Protein AF-A0A380EDI1-F1 (afdb_monomer_lite)

Sequence (93 aa):
MIDKEGNIASFTTSIGMIYGSGITIPGYGVLLNTTMVGFDVVDGGINEIAPYKRPLSNMAPTIVMYHGKPILTVGAPGAISIIASVAQTLINV

Structure (mmCIF, N/CA/C/O backbone):
data_AF-A0A380EDI1-F1
#
_entry.id   AF-A0A380EDI1-F1
#
loop_
_atom_site.group_PDB
_atom_site.id
_atom_site.type_symbol
_atom_site.label_atom_id
_atom_site.label_alt_id
_atom_site.label_comp_id
_atom_site.label_asym_id
_atom_site.label_entity_id
_atom_site.label_seq_id
_atom_site.pdbx_PDB_ins_code
_atom_site.Cartn_x
_atom_site.Cartn_y
_atom_site.Cartn_z
_atom_site.occupancy
_atom_site.B_iso_or_equiv
_atom_site.auth_seq_id
_atom_site.auth_comp_id
_atom_site.auth_asym_id
_atom_site.auth_atom_id
_atom_site.pdbx_PDB_model_num
ATOM 1 N N . MET A 1 1 ? -7.429 5.925 11.352 1.00 83.44 1 MET A N 1
ATOM 2 C CA . MET A 1 1 ? -7.618 7.250 11.990 1.00 83.44 1 MET A CA 1
ATOM 3 C C . MET A 1 1 ? -9.088 7.413 12.319 1.00 83.44 1 MET A C 1
ATOM 5 O O . MET A 1 1 ? -9.906 7.010 11.497 1.00 83.44 1 MET A O 1
ATOM 9 N N . ILE A 1 2 ? -9.405 7.958 13.492 1.00 88.94 2 ILE A N 1
ATOM 10 C CA . ILE A 1 2 ? -10.778 8.236 13.933 1.00 88.94 2 ILE A CA 1
ATOM 11 C C . ILE A 1 2 ? -10.780 9.642 14.536 1.00 88.94 2 ILE A C 1
ATOM 13 O O . ILE A 1 2 ? -9.859 9.969 15.289 1.00 88.94 2 ILE A O 1
ATOM 17 N N . ASP A 1 3 ? -11.754 10.474 14.178 1.00 91.25 3 ASP A N 1
ATOM 18 C CA . ASP A 1 3 ? -11.911 11.812 14.755 1.00 91.25 3 ASP A CA 1
ATOM 19 C C . ASP A 1 3 ? -12.927 11.845 15.912 1.00 91.25 3 ASP A C 1
ATOM 21 O O . ASP A 1 3 ? -13.474 10.824 16.327 1.00 91.25 3 ASP A O 1
ATOM 25 N N . LYS A 1 4 ? -13.160 13.038 16.472 1.00 92.19 4 L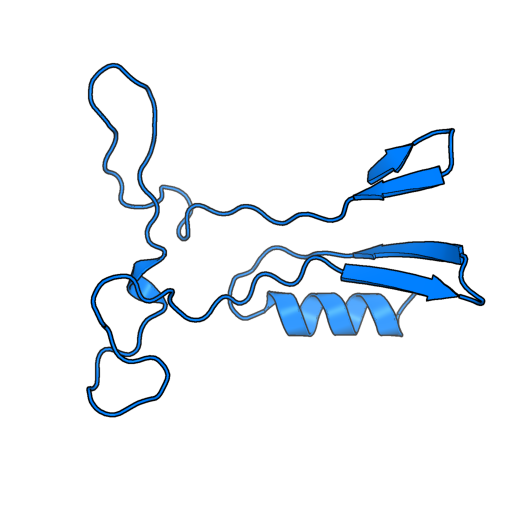YS A N 1
ATOM 26 C CA . LYS A 1 4 ? -14.075 13.232 17.609 1.00 92.19 4 LYS A CA 1
ATOM 27 C C . LYS A 1 4 ? -15.553 13.088 17.242 1.00 92.19 4 LYS A C 1
ATOM 29 O O . LYS A 1 4 ? -16.365 12.861 18.132 1.00 92.19 4 LYS A O 1
ATOM 34 N N . GLU A 1 5 ? -15.892 13.254 15.969 1.00 91.69 5 GLU A N 1
ATOM 35 C CA . GLU A 1 5 ? -17.261 13.149 15.457 1.00 91.69 5 GLU A CA 1
ATOM 36 C C . GLU A 1 5 ? -17.602 11.706 15.054 1.00 91.69 5 GLU A C 1
ATOM 38 O O . GLU A 1 5 ? -18.761 11.385 14.801 1.00 91.69 5 GLU A O 1
ATOM 43 N N . GLY A 1 6 ? -16.606 10.813 15.061 1.00 86.00 6 GLY A N 1
ATOM 44 C CA . GLY A 1 6 ? -16.755 9.400 14.731 1.00 86.00 6 GLY A CA 1
ATOM 45 C C . GLY A 1 6 ? -16.484 9.081 13.262 1.00 86.00 6 GLY A C 1
ATOM 46 O O . GLY A 1 6 ? -16.738 7.950 12.840 1.00 86.00 6 GLY A O 1
ATOM 47 N N . ASN A 1 7 ? -15.945 10.023 12.480 1.00 91.00 7 ASN A N 1
ATOM 48 C CA . ASN A 1 7 ? -15.508 9.738 11.119 1.00 91.00 7 ASN A CA 1
ATOM 49 C C . ASN A 1 7 ? -14.265 8.850 11.153 1.00 91.00 7 ASN A C 1
ATOM 51 O O . ASN A 1 7 ? -13.374 9.011 11.993 1.00 91.00 7 ASN A O 1
ATOM 55 N N . ILE A 1 8 ? -14.191 7.916 10.208 1.00 93.81 8 ILE A N 1
ATOM 56 C CA . ILE A 1 8 ? -13.148 6.896 10.166 1.00 93.81 8 ILE A CA 1
ATOM 57 C C . ILE A 1 8 ? -12.495 6.834 8.790 1.00 93.81 8 ILE A C 1
ATOM 59 O O . ILE A 1 8 ? -13.161 6.847 7.758 1.00 93.81 8 ILE A O 1
ATOM 63 N N . ALA A 1 9 ? -11.169 6.729 8.789 1.00 93.88 9 ALA A N 1
ATOM 64 C CA . ALA A 1 9 ? -10.379 6.511 7.586 1.00 93.88 9 ALA A CA 1
ATOM 65 C C . ALA A 1 9 ? -9.293 5.465 7.851 1.00 93.88 9 ALA A C 1
ATOM 67 O O . ALA A 1 9 ? -8.514 5.580 8.806 1.00 93.88 9 ALA A O 1
ATOM 68 N N . SER A 1 10 ? -9.224 4.463 6.977 1.00 96.12 10 SER A N 1
ATOM 69 C CA . SER A 1 10 ? -8.127 3.500 6.896 1.00 96.12 10 SER A CA 1
ATOM 70 C C . SER A 1 10 ? -7.525 3.607 5.503 1.00 96.12 10 SER A C 1
ATOM 72 O O . SER A 1 10 ? -8.245 3.553 4.509 1.00 96.12 10 SER A O 1
ATOM 74 N N . PHE A 1 11 ? -6.217 3.821 5.422 1.00 94.50 11 PHE A N 1
ATOM 75 C CA . PHE A 1 11 ? -5.520 3.958 4.152 1.00 94.50 11 PHE A CA 1
ATOM 76 C C . PHE A 1 11 ? -4.154 3.295 4.239 1.00 94.50 11 PHE A C 1
ATOM 78 O O . PHE A 1 11 ? -3.532 3.203 5.296 1.00 94.50 11 PHE A O 1
ATOM 85 N N . THR A 1 12 ? -3.689 2.819 3.096 1.00 92.75 12 THR A N 1
ATOM 86 C CA . THR A 1 12 ? -2.349 2.278 2.909 1.00 92.75 12 THR A CA 1
ATOM 87 C C . THR A 1 12 ? -1.792 2.945 1.667 1.00 92.75 12 THR A C 1
ATOM 89 O O . THR A 1 12 ? -2.465 3.000 0.642 1.00 92.75 12 THR A O 1
ATOM 92 N N . THR A 1 13 ? -0.584 3.484 1.774 1.00 92.69 13 THR A N 1
ATOM 93 C CA . THR A 1 13 ? 0.136 4.062 0.641 1.00 92.69 13 THR A CA 1
ATOM 94 C C . THR A 1 13 ? 1.501 3.407 0.534 1.00 92.69 13 THR A C 1
ATOM 96 O O . THR A 1 13 ? 2.105 3.034 1.541 1.00 92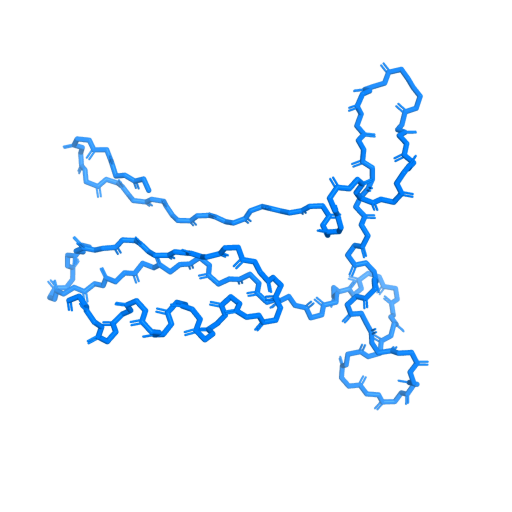.69 13 THR A O 1
ATOM 99 N N . SER A 1 14 ? 1.970 3.222 -0.692 1.00 92.44 14 SER A N 1
ATOM 100 C CA . SER A 1 14 ? 3.268 2.636 -0.980 1.00 92.44 14 SER A CA 1
ATOM 101 C C . SER A 1 14 ? 3.736 3.086 -2.356 1.00 92.44 14 SER A C 1
ATOM 103 O O . SER A 1 14 ? 2.936 3.263 -3.274 1.00 92.44 14 SER A O 1
ATOM 105 N N . ILE A 1 15 ? 5.050 3.217 -2.500 1.00 94.06 15 ILE A N 1
ATOM 106 C CA . ILE A 1 15 ? 5.723 3.376 -3.791 1.00 94.06 15 ILE A CA 1
ATOM 107 C C . ILE A 1 15 ? 6.313 2.045 -4.291 1.00 94.06 15 ILE A C 1
ATOM 109 O O . ILE A 1 15 ? 7.109 2.037 -5.226 1.00 94.06 15 ILE A O 1
ATOM 113 N N . GLY A 1 16 ? 5.919 0.918 -3.691 1.00 92.75 16 GLY A N 1
ATOM 114 C CA . GLY A 1 16 ? 6.496 -0.399 -3.943 1.00 92.75 16 GLY A CA 1
ATOM 115 C C . GLY A 1 16 ? 7.725 -0.625 -3.067 1.00 92.75 16 GLY A C 1
ATOM 116 O O . GLY A 1 16 ? 7.621 -0.680 -1.841 1.00 92.75 16 GLY A O 1
ATOM 117 N N . MET A 1 17 ? 8.890 -0.767 -3.695 1.00 89.94 17 MET A N 1
ATOM 118 C CA . MET A 1 17 ? 10.166 -0.889 -2.983 1.00 89.94 17 MET A CA 1
ATOM 119 C C . MET A 1 17 ? 10.510 0.388 -2.197 1.00 89.94 17 MET A C 1
ATOM 121 O O . MET A 1 17 ? 9.998 1.463 -2.497 1.00 89.94 17 MET A O 1
ATOM 125 N N . ILE A 1 18 ? 11.401 0.283 -1.203 1.00 88.75 18 ILE A N 1
ATOM 126 C CA . ILE A 1 18 ? 11.729 1.372 -0.253 1.00 88.75 18 ILE A CA 1
ATOM 127 C C . ILE A 1 18 ? 12.139 2.680 -0.957 1.00 88.75 18 ILE A C 1
ATOM 129 O O . ILE A 1 18 ? 11.787 3.757 -0.487 1.00 88.75 18 ILE A O 1
ATOM 133 N N . TYR A 1 19 ? 12.813 2.596 -2.107 1.00 91.94 19 TYR A N 1
ATOM 134 C CA . TYR A 1 19 ? 13.192 3.752 -2.931 1.00 91.94 19 TYR A CA 1
ATOM 135 C C . TYR A 1 19 ? 12.415 3.835 -4.252 1.00 91.94 19 TYR A C 1
ATOM 137 O O . TYR A 1 19 ? 12.885 4.428 -5.222 1.00 91.94 19 TYR A O 1
ATOM 145 N N . GLY A 1 20 ? 11.221 3.244 -4.308 1.00 93.44 20 GLY A N 1
ATOM 146 C CA . GLY A 1 20 ? 10.408 3.182 -5.516 1.00 93.44 20 GLY A CA 1
ATOM 147 C C . GLY A 1 20 ? 11.212 2.614 -6.679 1.00 93.44 20 GLY A C 1
ATOM 148 O O . GLY A 1 20 ? 11.824 1.555 -6.559 1.00 93.44 20 GLY A O 1
ATOM 149 N N . SER A 1 21 ? 11.213 3.335 -7.793 1.00 95.50 21 SER A N 1
ATOM 150 C CA . SER A 1 21 ? 12.000 3.023 -8.995 1.00 95.50 21 SER A CA 1
ATOM 151 C C . SER A 1 21 ? 13.421 3.592 -8.975 1.00 95.50 21 SER A C 1
ATOM 153 O O . SER A 1 21 ? 14.192 3.323 -9.890 1.00 95.50 21 SER A O 1
ATOM 1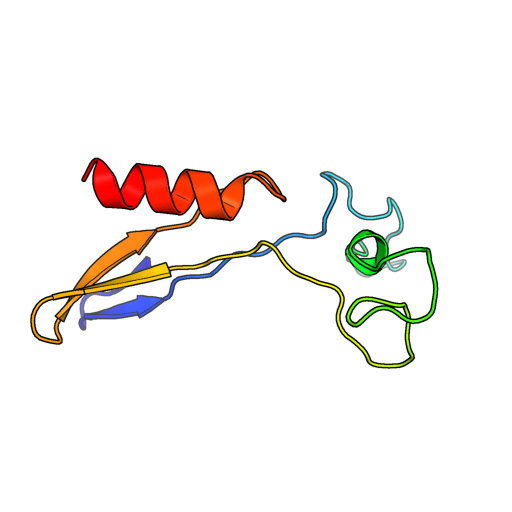55 N N . GLY A 1 22 ? 13.762 4.422 -7.984 1.00 95.75 22 GLY A N 1
ATOM 156 C CA . GLY A 1 22 ? 14.968 5.254 -7.998 1.00 95.75 22 GLY A CA 1
ATOM 157 C C . GLY A 1 22 ? 14.895 6.456 -8.951 1.00 95.75 22 GLY A C 1
ATOM 158 O O . GLY A 1 22 ? 15.841 7.236 -9.010 1.00 95.75 22 GLY A O 1
ATOM 159 N N . ILE A 1 23 ? 13.783 6.636 -9.675 1.00 96.62 23 ILE A N 1
ATOM 160 C CA . ILE A 1 23 ? 13.593 7.715 -10.652 1.00 96.62 23 ILE A CA 1
ATOM 161 C C . ILE A 1 23 ? 12.719 8.809 -10.043 1.00 96.62 23 ILE A C 1
ATOM 163 O O . ILE A 1 23 ? 11.584 8.555 -9.633 1.00 96.62 23 ILE A O 1
ATOM 167 N N . THR A 1 24 ? 13.222 10.041 -10.020 1.00 97.19 24 THR A N 1
ATOM 168 C CA . THR A 1 24 ? 12.467 11.219 -9.582 1.00 97.19 24 THR A CA 1
ATOM 169 C C . THR A 1 24 ? 12.085 12.109 -10.759 1.00 97.19 24 THR A C 1
ATOM 171 O O . THR A 1 24 ? 12.782 12.160 -11.771 1.00 97.19 24 THR A O 1
ATOM 174 N N . ILE A 1 25 ? 10.974 12.838 -10.631 1.00 96.94 25 ILE A N 1
ATOM 175 C CA . ILE A 1 25 ? 10.602 13.882 -11.590 1.00 96.94 25 ILE A CA 1
ATOM 176 C C . ILE A 1 25 ? 11.509 15.106 -11.345 1.00 96.94 25 ILE A C 1
ATOM 178 O O . ILE A 1 25 ? 11.456 15.678 -10.245 1.00 96.94 25 ILE A O 1
ATOM 182 N N . PRO A 1 26 ? 12.328 15.537 -12.328 1.00 96.50 26 PRO A N 1
ATOM 183 C CA . PRO A 1 26 ? 13.284 16.629 -12.141 1.00 96.50 26 PRO A CA 1
ATOM 184 C C . PRO A 1 26 ? 12.614 17.927 -11.680 1.00 96.50 26 PRO A C 1
ATOM 186 O O . PRO A 1 26 ? 11.699 18.418 -12.333 1.00 96.50 26 PRO A O 1
ATOM 189 N N . GLY A 1 27 ? 13.073 18.486 -10.558 1.00 96.62 27 GLY A N 1
ATOM 190 C CA . GLY A 1 27 ? 12.565 19.750 -10.009 1.00 96.62 27 GLY A CA 1
ATOM 191 C C . GLY A 1 27 ? 11.290 19.652 -9.160 1.00 96.62 27 GLY A C 1
ATOM 192 O O . GLY A 1 27 ? 10.918 20.648 -8.550 1.00 96.62 27 GLY A O 1
ATOM 193 N N . TYR A 1 28 ? 10.650 18.479 -9.060 1.00 96.44 28 TYR A N 1
ATOM 194 C CA . TYR A 1 28 ? 9.386 18.316 -8.317 1.00 96.44 28 TYR A CA 1
ATOM 195 C C . TYR A 1 28 ? 9.514 17.499 -7.027 1.00 96.44 28 TYR A C 1
ATOM 197 O O . TYR A 1 28 ? 8.587 17.477 -6.224 1.00 96.44 28 TYR A O 1
ATOM 205 N N . GLY A 1 29 ? 10.631 16.791 -6.826 1.00 94.00 29 GLY A N 1
ATOM 206 C CA . GLY A 1 29 ? 10.830 15.950 -5.637 1.00 94.00 29 GLY A CA 1
ATOM 207 C C . GLY A 1 29 ? 9.904 14.727 -5.564 1.00 94.00 29 GLY A C 1
ATOM 208 O O . GLY A 1 29 ? 9.784 14.110 -4.510 1.00 94.00 29 GLY A O 1
ATOM 209 N N . VAL A 1 30 ? 9.250 14.361 -6.670 1.00 95.81 30 VAL A N 1
ATOM 210 C CA . VAL A 1 30 ? 8.338 13.212 -6.741 1.00 95.81 30 VAL A CA 1
ATOM 211 C C . VAL A 1 30 ? 9.111 11.970 -7.168 1.00 95.81 30 VAL A C 1
ATOM 213 O O . VAL A 1 30 ? 9.648 11.936 -8.272 1.00 95.81 30 VAL A O 1
ATOM 216 N N . LEU A 1 31 ? 9.147 10.949 -6.312 1.00 96.38 31 LEU A N 1
ATOM 217 C CA . LEU A 1 31 ? 9.748 9.641 -6.589 1.00 96.38 31 LEU A CA 1
ATOM 218 C C . LEU A 1 31 ? 8.714 8.701 -7.223 1.00 96.38 31 LEU A C 1
ATOM 220 O O . LEU A 1 31 ? 7.633 8.494 -6.668 1.00 96.38 31 LEU A O 1
ATOM 224 N N . LEU A 1 32 ? 9.038 8.129 -8.383 1.00 96.94 32 LEU A N 1
ATOM 225 C CA . LEU A 1 32 ? 8.144 7.228 -9.107 1.00 96.94 32 LEU A CA 1
ATOM 226 C C . LEU A 1 32 ? 8.119 5.840 -8.456 1.00 96.94 32 LEU A C 1
ATOM 228 O O . LEU A 1 32 ? 9.159 5.303 -8.065 1.00 96.94 32 LEU A O 1
ATOM 232 N N . ASN A 1 33 ? 6.927 5.250 -8.372 1.00 95.81 33 ASN A N 1
ATOM 233 C CA . ASN A 1 33 ? 6.716 3.930 -7.780 1.00 95.81 33 ASN A CA 1
ATOM 234 C C . ASN A 1 33 ? 7.240 2.784 -8.665 1.00 95.81 33 ASN A C 1
ATOM 236 O O . ASN A 1 33 ? 7.532 2.965 -9.845 1.00 95.81 33 ASN A O 1
ATOM 240 N N . THR A 1 34 ? 7.321 1.588 -8.085 1.00 95.25 34 THR A N 1
ATOM 241 C CA . THR A 1 34 ? 7.621 0.326 -8.782 1.00 95.25 34 THR A CA 1
ATOM 242 C C . THR A 1 34 ? 6.412 -0.586 -8.925 1.00 95.25 34 THR A C 1
ATOM 244 O O . THR A 1 34 ? 6.571 -1.773 -9.175 1.00 95.25 34 THR A O 1
ATOM 247 N N . THR A 1 35 ? 5.185 -0.078 -8.805 1.00 93.62 35 THR A N 1
ATOM 248 C CA . THR A 1 35 ? 3.991 -0.932 -8.694 1.00 93.62 35 THR A CA 1
ATOM 249 C C . THR A 1 35 ? 3.756 -1.805 -9.933 1.00 93.62 35 THR A C 1
ATOM 251 O O . THR A 1 35 ? 3.141 -2.860 -9.819 1.00 93.62 35 THR A O 1
ATOM 254 N N . MET A 1 36 ? 4.313 -1.434 -11.093 1.00 93.50 36 MET A N 1
ATOM 255 C CA . MET A 1 36 ? 4.299 -2.253 -12.315 1.00 93.50 36 MET A CA 1
ATOM 256 C C . MET A 1 36 ? 4.863 -3.671 -12.122 1.00 93.50 36 MET A C 1
ATOM 258 O O . MET A 1 36 ? 4.443 -4.572 -12.838 1.00 93.50 36 MET A O 1
ATOM 262 N N . VAL A 1 37 ? 5.747 -3.901 -11.139 1.00 91.38 37 VAL A N 1
ATOM 263 C CA . VAL A 1 37 ? 6.259 -5.251 -10.814 1.00 91.38 37 VAL A CA 1
ATOM 264 C C . VAL A 1 37 ? 5.181 -6.196 -10.271 1.00 91.38 37 VAL A C 1
ATOM 266 O O . VAL A 1 37 ? 5.437 -7.382 -10.117 1.00 91.38 37 VAL A O 1
ATOM 269 N N . GLY A 1 38 ? 3.996 -5.676 -9.938 1.00 92.69 38 GLY A N 1
ATOM 270 C CA . GLY A 1 38 ? 2.858 -6.473 -9.488 1.00 92.69 38 GLY A CA 1
ATOM 271 C C . GLY A 1 38 ? 2.082 -7.158 -10.615 1.00 92.69 38 GLY A C 1
ATOM 272 O O . GLY A 1 38 ? 1.159 -7.903 -10.306 1.00 92.69 38 GLY A O 1
ATOM 273 N N . PHE A 1 39 ? 2.401 -6.900 -11.887 1.00 96.12 39 PHE A N 1
ATOM 274 C CA . PHE A 1 39 ? 1.852 -7.661 -13.011 1.00 96.12 39 PHE A CA 1
ATOM 275 C C . PHE A 1 39 ? 2.579 -8.995 -13.199 1.00 96.12 39 PHE A C 1
ATOM 277 O O . PHE A 1 39 ? 3.761 -9.129 -12.877 1.00 96.12 39 PHE A O 1
ATOM 284 N N . ASP A 1 40 ? 1.883 -9.953 -13.798 1.00 95.00 40 ASP A N 1
ATOM 285 C CA . ASP A 1 40 ? 2.482 -11.197 -14.255 1.00 95.00 40 ASP A CA 1
ATOM 286 C C . ASP A 1 40 ? 3.297 -10.924 -15.526 1.00 95.00 40 ASP A C 1
ATOM 288 O O . ASP A 1 40 ? 2.854 -10.218 -16.432 1.00 95.00 40 ASP A O 1
ATOM 292 N N . VAL A 1 41 ? 4.498 -11.499 -15.600 1.00 90.38 41 VAL A N 1
ATOM 293 C CA . VAL A 1 41 ? 5.374 -11.396 -16.784 1.00 90.38 41 VAL A CA 1
ATOM 294 C C . VAL A 1 41 ? 4.988 -12.367 -17.902 1.00 90.38 41 VAL A C 1
ATOM 296 O O . VAL A 1 41 ? 5.569 -12.316 -18.982 1.00 90.38 41 VAL A O 1
ATOM 299 N N . VAL A 1 42 ? 4.060 -13.286 -17.623 1.00 91.31 42 VAL A N 1
ATOM 300 C CA . VAL A 1 42 ? 3.556 -14.282 -18.571 1.00 91.31 42 VAL A CA 1
ATOM 301 C C . VAL A 1 42 ? 2.182 -13.838 -19.056 1.00 91.31 42 VAL A C 1
ATOM 303 O O . VAL A 1 42 ? 1.292 -13.568 -18.249 1.00 91.31 42 VAL A O 1
ATOM 306 N N . ASP A 1 43 ? 2.022 -13.794 -20.373 1.00 91.56 43 ASP A N 1
ATOM 307 C CA . ASP A 1 43 ? 0.786 -13.369 -21.025 1.00 91.56 43 ASP A CA 1
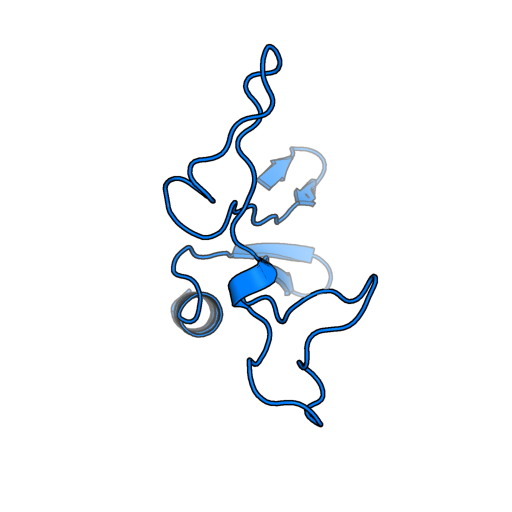ATOM 308 C C . ASP A 1 43 ? -0.351 -14.394 -20.858 1.00 91.56 43 ASP A C 1
ATOM 310 O O . ASP A 1 43 ? -0.132 -15.588 -20.628 1.00 91.56 43 ASP A O 1
ATOM 314 N N . GLY A 1 44 ? -1.590 -13.925 -21.017 1.00 93.88 44 GLY A N 1
ATOM 315 C CA . GLY A 1 44 ? -2.810 -14.736 -21.007 1.00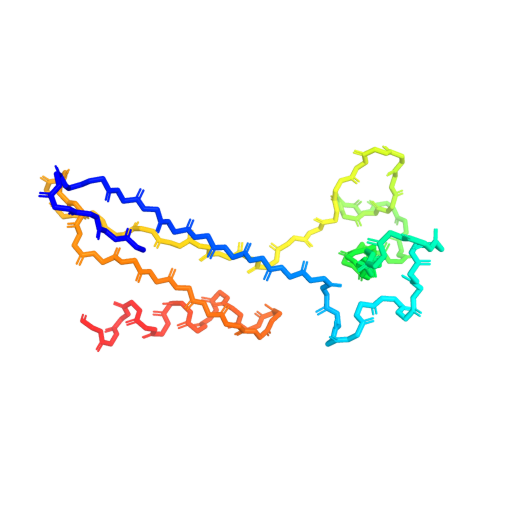 93.88 44 GLY A CA 1
ATOM 316 C C . GLY A 1 44 ? -3.480 -14.878 -19.637 1.00 93.88 44 GLY A C 1
ATOM 317 O O . GLY A 1 44 ? -4.530 -15.513 -19.531 1.00 93.88 44 GLY A O 1
ATOM 318 N N . GLY A 1 45 ? -2.896 -14.301 -18.583 1.00 95.06 45 GLY A N 1
ATOM 319 C CA . GLY A 1 45 ? -3.447 -14.300 -17.228 1.00 95.06 45 GLY A CA 1
ATOM 320 C C . GLY A 1 45 ? -4.313 -13.076 -16.914 1.00 95.06 45 GLY A C 1
ATOM 321 O O . GLY A 1 45 ? -4.154 -11.997 -17.482 1.00 95.06 45 GLY A O 1
ATOM 322 N N . ILE A 1 46 ? -5.185 -13.185 -15.904 1.00 95.31 46 ILE A N 1
ATOM 323 C CA . ILE A 1 46 ? -6.007 -12.048 -15.441 1.00 95.31 46 ILE A CA 1
ATOM 324 C C . ILE A 1 46 ? -5.169 -10.860 -14.950 1.00 95.31 46 ILE A C 1
ATOM 326 O O . ILE A 1 46 ? -5.653 -9.729 -14.965 1.00 95.31 46 ILE A O 1
ATOM 330 N N . ASN A 1 47 ? -3.918 -11.095 -14.546 1.00 96.31 47 ASN A N 1
ATOM 331 C CA . ASN A 1 47 ? -2.967 -10.095 -14.072 1.00 96.31 47 ASN A CA 1
ATOM 332 C C . ASN A 1 47 ? -1.814 -9.874 -15.073 1.00 96.31 47 ASN A C 1
ATOM 334 O O . ASN A 1 47 ? -0.762 -9.370 -14.700 1.00 96.31 47 ASN A O 1
ATOM 338 N N . GLU A 1 48 ? -2.012 -10.198 -16.356 1.00 96.31 48 GLU A N 1
ATOM 339 C CA . GLU A 1 48 ? -1.079 -9.804 -17.421 1.00 96.31 48 GLU A CA 1
ATOM 340 C C . GLU A 1 48 ? -1.011 -8.274 -17.577 1.00 96.31 48 GLU A C 1
ATOM 342 O O . GLU A 1 48 ? -1.956 -7.551 -17.216 1.00 96.31 48 GLU A O 1
ATOM 347 N N . ILE A 1 49 ? 0.082 -7.790 -18.165 1.00 96.31 49 ILE A N 1
ATOM 348 C CA . ILE A 1 49 ? 0.311 -6.371 -18.453 1.00 96.31 49 ILE A CA 1
ATOM 349 C C . ILE A 1 49 ? -0.614 -5.913 -19.590 1.00 96.31 49 ILE A C 1
ATOM 351 O O . ILE A 1 49 ? -0.622 -6.490 -20.672 1.00 96.31 49 ILE A O 1
ATOM 355 N N . ALA A 1 50 ? -1.357 -4.823 -19.378 1.00 94.94 50 ALA A N 1
ATOM 356 C CA . ALA A 1 50 ? -2.140 -4.181 -20.433 1.00 94.94 50 ALA A CA 1
ATOM 357 C C . ALA A 1 50 ? -2.224 -2.653 -20.244 1.00 94.94 50 ALA A C 1
ATOM 359 O O . ALA A 1 50 ? -2.156 -2.171 -19.106 1.00 94.94 50 ALA A O 1
ATOM 360 N N . PRO A 1 51 ? -2.410 -1.870 -21.328 1.00 95.69 51 PRO A N 1
ATOM 361 C CA . PRO A 1 51 ? -2.593 -0.424 -21.237 1.00 95.69 51 PRO A CA 1
ATOM 362 C C . PRO A 1 51 ? -3.736 -0.045 -20.290 1.00 95.69 51 PRO A C 1
ATOM 364 O O . PRO A 1 51 ? -4.811 -0.638 -20.331 1.00 95.69 51 PRO A O 1
ATOM 367 N N . TYR A 1 52 ? -3.502 0.958 -19.438 1.00 95.75 52 TYR A N 1
ATOM 368 C CA . TYR A 1 52 ? -4.461 1.487 -18.451 1.00 95.75 52 TYR A CA 1
ATOM 369 C C . TYR A 1 52 ? -4.957 0.491 -17.383 1.00 95.75 52 TYR A C 1
ATOM 371 O O . TYR A 1 52 ? -5.766 0.862 -16.528 1.00 95.75 52 TYR A O 1
ATOM 379 N N . LYS A 1 53 ? -4.459 -0.751 -17.382 1.00 95.38 53 LYS A N 1
ATOM 380 C CA . LYS A 1 53 ? -4.758 -1.750 -16.354 1.00 95.38 53 LYS A CA 1
ATOM 381 C C . LYS A 1 53 ? -3.984 -1.439 -15.074 1.00 95.38 53 LYS A C 1
ATOM 383 O O . LYS A 1 53 ? -2.925 -0.813 -15.104 1.00 95.38 53 LYS A O 1
ATOM 388 N N . ARG A 1 54 ? -4.517 -1.879 -13.934 1.00 94.88 54 ARG A N 1
ATOM 389 C CA . ARG A 1 54 ? -3.827 -1.811 -12.640 1.00 94.88 54 ARG A CA 1
ATOM 390 C C . ARG A 1 54 ? -3.316 -3.203 -12.261 1.00 94.88 54 ARG A C 1
ATOM 392 O O . ARG A 1 54 ? -4.074 -4.156 -12.439 1.00 94.88 54 ARG A O 1
ATOM 399 N 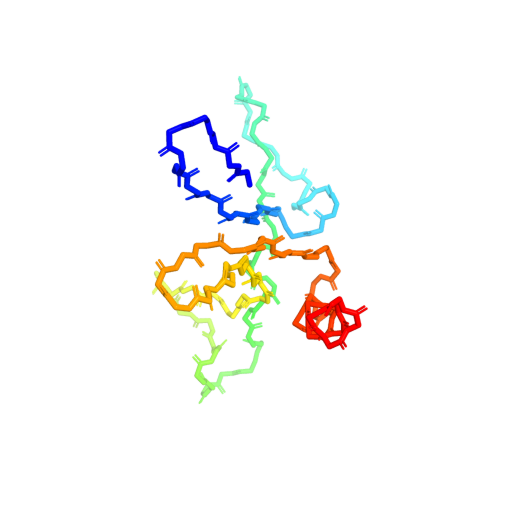N . PRO A 1 55 ? -2.084 -3.315 -11.743 1.00 94.88 55 PRO A N 1
ATOM 400 C CA . PRO A 1 55 ? -1.563 -4.581 -11.248 1.00 94.88 55 PRO A CA 1
ATOM 401 C C . PRO A 1 55 ? -2.309 -5.006 -9.983 1.00 94.88 55 PRO A C 1
ATOM 403 O O . PRO A 1 55 ? -2.909 -4.176 -9.286 1.00 94.88 55 PRO A O 1
ATOM 406 N N . LEU A 1 56 ? -2.218 -6.293 -9.658 1.00 93.31 56 LEU A N 1
ATOM 407 C CA . LEU A 1 56 ? -2.622 -6.818 -8.360 1.00 93.31 56 LEU A CA 1
ATOM 408 C C . LEU A 1 56 ? -1.998 -5.993 -7.218 1.00 93.31 56 LEU A C 1
ATOM 410 O O . LEU A 1 56 ? -0.810 -5.667 -7.231 1.00 93.31 56 LEU A O 1
ATOM 414 N N . SER A 1 57 ? -2.803 -5.683 -6.201 1.00 92.31 57 SER A N 1
ATOM 415 C CA . SER A 1 57 ? -2.369 -4.963 -5.004 1.00 92.31 57 SER A CA 1
ATOM 416 C C . SER A 1 57 ? -2.663 -5.779 -3.753 1.00 92.31 57 SER A C 1
ATOM 418 O O . SER A 1 57 ? -3.786 -6.230 -3.553 1.00 92.31 57 SER A O 1
ATOM 420 N N . ASN A 1 58 ? -1.660 -5.908 -2.882 1.00 92.50 58 ASN A N 1
ATOM 421 C CA . ASN A 1 58 ? -1.803 -6.542 -1.568 1.00 92.50 58 ASN A CA 1
ATOM 422 C C . ASN A 1 58 ? -2.215 -5.552 -0.465 1.00 92.50 58 ASN A C 1
ATOM 424 O O . ASN A 1 58 ? -2.344 -5.937 0.695 1.00 92.50 58 ASN A O 1
ATOM 428 N N . MET A 1 59 ? -2.376 -4.264 -0.792 1.00 94.81 59 MET A N 1
ATOM 429 C CA . MET A 1 59 ? -2.798 -3.256 0.180 1.00 94.81 59 MET A CA 1
ATOM 430 C C . MET A 1 59 ? -4.210 -3.579 0.676 1.00 94.81 59 MET A C 1
ATOM 432 O O . MET A 1 59 ? -5.148 -3.615 -0.116 1.00 94.81 59 MET A O 1
ATOM 436 N N . ALA A 1 60 ? -4.358 -3.774 1.985 1.00 95.69 60 ALA A N 1
ATOM 437 C CA . ALA A 1 60 ? -5.622 -4.154 2.613 1.00 95.69 60 ALA A CA 1
ATOM 438 C C . ALA A 1 60 ? -5.970 -3.230 3.800 1.00 95.69 60 ALA A C 1
ATOM 440 O O . ALA A 1 60 ? -6.024 -3.689 4.946 1.00 95.69 60 ALA A O 1
ATOM 441 N N . PRO A 1 61 ? -6.181 -1.916 3.571 1.00 96.19 61 PRO A N 1
ATOM 442 C CA . PRO A 1 61 ? -6.686 -1.036 4.617 1.00 96.19 61 PRO A CA 1
ATOM 443 C C . PRO A 1 61 ? -8.069 -1.521 5.062 1.00 96.19 61 PRO A C 1
ATOM 445 O O . PRO A 1 61 ? -8.994 -1.614 4.259 1.00 96.19 61 PRO A O 1
ATOM 448 N N . THR A 1 62 ? -8.207 -1.845 6.345 1.00 96.50 62 THR A N 1
ATOM 449 C CA . THR A 1 62 ? -9.393 -2.519 6.881 1.00 96.50 62 THR A CA 1
ATOM 450 C C . THR A 1 62 ? -10.063 -1.670 7.956 1.00 96.50 62 THR A C 1
ATOM 452 O O . THR A 1 62 ? -9.391 -1.052 8.788 1.00 96.50 62 THR A O 1
ATOM 455 N N . ILE A 1 63 ? -11.397 -1.645 7.937 1.00 96.12 63 ILE A N 1
ATOM 456 C CA . ILE A 1 63 ? -12.259 -1.073 8.977 1.00 96.12 63 ILE A CA 1
ATOM 457 C C . ILE A 1 63 ? -13.157 -2.200 9.490 1.00 96.12 63 ILE A C 1
ATOM 459 O O . ILE A 1 63 ? -13.808 -2.877 8.697 1.00 96.12 63 ILE A O 1
ATOM 463 N N . VAL A 1 64 ? -13.198 -2.393 10.806 1.00 95.06 64 VAL A N 1
ATOM 464 C CA . VAL A 1 64 ? -14.037 -3.399 11.465 1.00 95.06 64 VAL A CA 1
ATOM 465 C C . VAL A 1 64 ? -15.243 -2.718 12.089 1.00 95.06 64 VAL A C 1
ATOM 467 O O . VAL A 1 64 ? -15.109 -1.741 12.831 1.00 95.06 64 VAL A O 1
ATOM 470 N N . MET A 1 65 ? -16.418 -3.273 11.807 1.00 93.94 65 MET A N 1
ATOM 471 C CA . MET A 1 65 ? -17.704 -2.770 12.272 1.00 93.94 65 MET A CA 1
ATOM 472 C C . MET A 1 65 ? -18.351 -3.786 13.216 1.00 93.94 65 MET A C 1
ATOM 474 O O . MET A 1 65 ? -18.371 -4.979 12.922 1.00 93.94 65 MET A O 1
ATOM 478 N N . TYR A 1 66 ? -18.945 -3.314 14.308 1.00 93.75 66 TYR A N 1
ATOM 479 C CA . TYR A 1 66 ? -19.754 -4.112 15.227 1.00 93.75 66 TYR A CA 1
ATOM 480 C C . TYR A 1 66 ? -21.087 -3.410 15.476 1.00 93.75 66 TYR A C 1
ATOM 482 O O . TYR A 1 66 ? -21.119 -2.250 15.886 1.00 93.75 66 TYR A O 1
ATOM 490 N N . HIS A 1 67 ? -22.196 -4.086 15.160 1.00 96.06 67 HIS A N 1
ATOM 491 C CA . HIS A 1 67 ? -23.547 -3.503 15.174 1.00 96.06 67 HIS A CA 1
ATOM 492 C C . HIS A 1 67 ? -23.627 -2.116 14.506 1.00 96.06 67 HIS A C 1
ATOM 494 O O . HIS A 1 67 ? -24.199 -1.172 15.049 1.00 96.06 67 HIS A O 1
ATOM 500 N N . GLY A 1 68 ? -23.007 -1.983 13.330 1.00 91.25 68 GLY A N 1
ATOM 501 C CA . GLY A 1 68 ? -23.007 -0.740 12.551 1.00 91.25 68 GLY A CA 1
ATOM 502 C C . GLY A 1 68 ? -22.092 0.366 13.085 1.00 91.25 68 GLY A C 1
ATOM 503 O O . GLY A 1 68 ? -22.024 1.426 12.470 1.00 91.25 68 GLY A O 1
ATOM 504 N N . LYS A 1 69 ? -21.360 0.138 14.183 1.00 90.38 69 LYS A N 1
ATOM 505 C CA . LYS A 1 69 ? -20.390 1.092 14.735 1.00 90.38 69 LYS A CA 1
ATOM 506 C C . LYS A 1 69 ? -18.960 0.647 14.422 1.00 90.38 69 LYS A C 1
ATOM 508 O O . LYS A 1 69 ? -18.662 -0.535 14.593 1.00 90.38 69 LYS A O 1
ATOM 513 N N . PRO A 1 70 ? -18.069 1.547 13.981 1.00 91.06 70 PRO A N 1
ATOM 514 C CA . PRO A 1 70 ? -16.669 1.199 13.808 1.00 91.06 70 PRO A CA 1
ATOM 515 C C . PRO A 1 70 ? -16.028 0.927 15.169 1.00 91.06 70 PRO A C 1
ATOM 517 O O . PRO A 1 70 ? -16.191 1.714 16.099 1.00 91.06 70 PRO A O 1
ATOM 520 N N . ILE A 1 71 ? -15.293 -0.176 15.279 1.00 91.62 71 ILE A N 1
ATOM 521 C CA . ILE A 1 71 ? -14.603 -0.558 16.521 1.00 91.62 71 ILE A CA 1
ATOM 522 C C . ILE A 1 71 ? -13.084 -0.607 16.372 1.00 91.62 71 ILE A C 1
ATOM 524 O O . ILE A 1 71 ? -12.372 -0.505 17.366 1.00 91.62 71 ILE A O 1
ATOM 528 N N . LEU A 1 72 ? -12.576 -0.746 15.143 1.00 91.88 72 LEU A N 1
ATOM 529 C CA . LEU A 1 72 ? -11.151 -0.919 14.885 1.00 91.88 72 LEU A CA 1
ATOM 530 C C . LEU A 1 72 ? -10.806 -0.554 13.432 1.00 91.88 72 LEU A C 1
ATOM 532 O O . LEU A 1 72 ? -11.567 -0.841 12.509 1.00 91.88 72 LEU A O 1
ATOM 536 N N . THR A 1 73 ? -9.625 0.029 13.214 1.00 95.06 73 THR A N 1
ATOM 537 C CA . THR A 1 73 ? -8.968 0.059 11.896 1.00 95.06 73 THR A CA 1
ATOM 538 C C . THR A 1 73 ? -7.684 -0.746 11.954 1.00 95.06 73 THR A C 1
ATOM 540 O O . THR A 1 73 ? -6.907 -0.555 12.888 1.00 95.06 73 THR A O 1
ATOM 543 N N . VAL A 1 74 ? -7.423 -1.569 10.943 1.00 95.38 74 VAL A N 1
ATOM 544 C CA . VAL A 1 74 ? -6.188 -2.357 10.836 1.00 95.38 74 VAL A CA 1
ATOM 545 C C . VAL A 1 74 ? -5.597 -2.210 9.440 1.00 95.38 74 VAL A C 1
ATOM 547 O O . VAL A 1 74 ? -6.304 -2.132 8.437 1.00 95.38 74 VAL A O 1
ATOM 550 N N . GLY A 1 75 ? -4.273 -2.180 9.396 1.00 94.62 75 GLY A N 1
ATOM 551 C CA . GLY A 1 75 ? -3.458 -2.304 8.200 1.00 94.62 75 GLY A CA 1
ATOM 552 C C . GLY A 1 75 ? -2.087 -2.840 8.603 1.00 94.62 75 GLY A C 1
ATOM 553 O O . GLY A 1 75 ? -1.750 -2.852 9.787 1.00 94.62 75 GLY A O 1
ATOM 554 N N . ALA A 1 76 ? -1.295 -3.276 7.631 1.00 95.19 76 ALA A N 1
ATOM 555 C CA . ALA A 1 76 ? 0.059 -3.761 7.867 1.00 95.19 76 ALA A CA 1
ATOM 556 C C . ALA A 1 76 ? 0.983 -3.364 6.703 1.00 95.19 76 ALA A C 1
ATOM 558 O O . ALA A 1 76 ? 0.509 -3.244 5.570 1.00 95.19 76 ALA A O 1
ATOM 559 N N . PRO A 1 77 ? 2.290 -3.155 6.945 1.00 92.88 77 PRO A N 1
ATOM 560 C CA . PRO A 1 77 ? 3.300 -3.175 5.891 1.00 92.88 77 PRO A CA 1
ATOM 561 C C . PRO A 1 77 ? 3.657 -4.626 5.511 1.00 92.88 77 PRO A C 1
ATOM 563 O O . PRO A 1 77 ? 3.331 -5.556 6.243 1.00 92.88 77 PRO A O 1
ATOM 566 N N . GLY A 1 78 ? 4.376 -4.826 4.398 1.00 92.31 78 GLY A N 1
ATOM 567 C CA . GLY A 1 78 ? 4.995 -6.131 4.088 1.00 92.31 78 GLY A CA 1
ATOM 568 C C . GLY A 1 78 ? 4.627 -6.783 2.750 1.00 92.31 78 GLY A C 1
ATOM 569 O O . GLY A 1 78 ? 4.806 -7.986 2.584 1.00 92.31 78 GLY A O 1
ATOM 570 N N . ALA A 1 79 ? 4.145 -6.012 1.771 1.00 90.88 79 ALA A N 1
ATOM 571 C CA . ALA A 1 79 ? 3.786 -6.520 0.443 1.00 90.88 79 ALA A CA 1
ATOM 572 C C . ALA A 1 79 ? 2.821 -7.721 0.524 1.00 90.88 79 ALA A C 1
ATOM 574 O O . ALA A 1 79 ? 1.689 -7.565 0.968 1.00 90.88 79 ALA A O 1
ATOM 575 N N . ILE A 1 80 ? 3.250 -8.917 0.119 1.00 92.69 80 ILE A N 1
ATOM 576 C CA . ILE A 1 80 ? 2.411 -10.124 0.125 1.00 92.69 80 ILE A CA 1
ATOM 577 C C . ILE A 1 80 ? 1.965 -10.548 1.534 1.00 92.69 80 ILE A C 1
ATOM 579 O O . ILE A 1 80 ? 0.933 -11.196 1.678 1.00 92.69 80 ILE A O 1
ATOM 583 N N . SER A 1 81 ? 2.697 -10.164 2.587 1.00 95.75 81 SER A N 1
ATOM 584 C CA . SER A 1 81 ? 2.351 -10.538 3.963 1.00 95.75 81 SER A CA 1
ATOM 585 C C . SER A 1 81 ? 1.270 -9.654 4.586 1.00 95.75 81 SER A C 1
ATOM 587 O O . SER A 1 81 ? 0.813 -9.961 5.688 1.00 95.75 81 SER A O 1
ATOM 589 N N . ILE A 1 82 ? 0.833 -8.584 3.907 1.00 96.62 82 ILE A N 1
ATOM 590 C CA . ILE A 1 82 ? -0.147 -7.627 4.443 1.00 96.62 82 ILE A CA 1
ATOM 591 C C . ILE A 1 82 ? -1.444 -8.343 4.818 1.00 96.62 82 ILE A C 1
ATOM 593 O O . ILE A 1 82 ? -1.911 -8.203 5.943 1.00 96.62 82 ILE A O 1
ATOM 597 N N . ILE A 1 83 ? -1.992 -9.156 3.913 1.00 96.44 83 ILE A N 1
ATOM 598 C CA . ILE A 1 83 ? -3.281 -9.834 4.119 1.00 96.44 83 ILE A CA 1
ATOM 599 C C . ILE A 1 83 ? -3.206 -10.785 5.321 1.00 96.44 83 ILE A C 1
ATOM 601 O O . ILE A 1 83 ? -4.067 -10.748 6.199 1.00 96.44 83 ILE A O 1
ATOM 605 N N . ALA A 1 84 ? -2.147 -11.597 5.396 1.00 97.31 84 ALA A N 1
ATOM 606 C CA . ALA A 1 84 ? -1.942 -12.524 6.505 1.00 97.31 84 ALA A CA 1
ATOM 607 C C . ALA A 1 84 ? -1.730 -11.788 7.837 1.00 97.31 84 ALA A C 1
ATOM 609 O O . ALA A 1 84 ? -2.297 -12.184 8.851 1.00 97.31 84 ALA A O 1
ATOM 610 N N . SER A 1 85 ? -0.962 -10.695 7.831 1.00 97.50 85 SER A N 1
ATOM 611 C CA . SER A 1 85 ? -0.725 -9.866 9.018 1.00 97.50 85 SER A CA 1
ATOM 612 C C . SER A 1 85 ? -2.015 -9.222 9.522 1.00 97.50 85 SER A C 1
ATOM 614 O O . SER A 1 85 ? -2.300 -9.286 10.712 1.00 97.50 85 SER A O 1
ATOM 616 N N . VAL A 1 86 ? -2.833 -8.671 8.618 1.00 97.38 86 VAL A N 1
ATOM 617 C CA . VAL A 1 86 ? -4.153 -8.120 8.951 1.00 97.38 86 VAL A CA 1
ATOM 618 C C . VAL A 1 86 ? -5.032 -9.203 9.576 1.00 97.38 86 VAL A C 1
ATOM 620 O O . VAL A 1 86 ? -5.587 -8.981 10.648 1.00 97.38 86 VAL A O 1
ATOM 623 N N . ALA A 1 87 ? -5.117 -10.388 8.965 1.00 97.38 87 ALA A N 1
ATOM 624 C CA . ALA A 1 87 ? -5.905 -11.498 9.501 1.00 97.38 87 ALA A CA 1
ATOM 625 C C . ALA A 1 87 ? -5.421 -11.943 10.892 1.00 97.38 87 ALA A C 1
ATOM 627 O O . ALA A 1 87 ? -6.233 -12.125 11.797 1.00 97.38 87 ALA A O 1
ATOM 628 N N . GLN A 1 88 ? -4.105 -12.062 11.085 1.00 97.69 88 GLN A N 1
ATOM 629 C CA . GLN A 1 88 ? -3.509 -12.380 12.383 1.00 97.69 88 GLN A CA 1
ATOM 630 C C . GLN A 1 88 ? -3.849 -11.327 13.435 1.00 97.69 88 GLN A C 1
ATOM 632 O O . GLN A 1 88 ? -4.206 -11.685 14.552 1.00 97.69 88 GLN A O 1
ATOM 637 N N . THR A 1 89 ? -3.780 -10.038 13.102 1.00 96.81 89 THR A N 1
ATOM 638 C CA . THR A 1 89 ? -4.200 -8.987 14.032 1.00 96.81 89 THR A CA 1
ATOM 639 C C . THR A 1 89 ? -5.675 -9.133 14.383 1.00 96.81 89 THR A C 1
ATOM 641 O O . THR A 1 89 ? -5.995 -9.126 15.560 1.00 96.81 89 THR A O 1
ATOM 644 N N . LEU A 1 90 ? -6.557 -9.329 13.400 1.00 96.31 90 LEU A N 1
ATOM 645 C CA . LEU A 1 90 ? -8.002 -9.422 13.630 1.00 96.31 90 LEU A CA 1
ATOM 646 C C . LEU A 1 90 ? -8.421 -10.596 14.526 1.00 96.31 90 LEU A C 1
ATOM 648 O O . LEU A 1 90 ? -9.408 -10.472 15.236 1.00 96.31 90 LEU A O 1
ATOM 652 N N . ILE A 1 91 ? -7.709 -11.724 14.483 1.00 97.06 91 ILE A N 1
ATOM 653 C CA . ILE A 1 91 ? -8.034 -12.911 15.296 1.00 97.06 91 ILE A CA 1
ATOM 654 C C . ILE A 1 91 ? -7.484 -12.788 16.728 1.00 97.06 91 ILE A C 1
ATOM 656 O O . ILE A 1 91 ? -7.992 -13.440 17.637 1.00 97.06 91 ILE A O 1
ATOM 660 N N . ASN A 1 92 ? -6.450 -11.970 16.932 1.00 96.00 92 ASN A N 1
ATOM 661 C CA . ASN A 1 92 ? -5.747 -11.844 18.211 1.00 96.00 92 ASN A CA 1
ATOM 662 C C . ASN A 1 92 ? -6.152 -10.603 19.032 1.00 96.00 92 ASN A C 1
ATOM 664 O O . ASN A 1 92 ? -5.537 -10.356 20.071 1.00 96.00 92 ASN A O 1
ATOM 668 N N . VAL A 1 93 ? -7.129 -9.815 18.571 1.00 90.31 93 VAL A N 1
ATOM 669 C CA . VAL A 1 93 ? -7.647 -8.615 19.262 1.00 90.31 93 VAL A CA 1
ATOM 670 C C . VAL A 1 93 ? -9.081 -8.785 19.732 1.00 90.31 93 VAL A C 1
ATOM 672 O O . VAL A 1 93 ? -9.822 -9.585 19.121 1.00 90.31 93 VAL A O 1
#

Radius of gyration: 16.97 Å; chains: 1; bounding box: 38×34×40 Å

Foldseek 3Di:
DADPVGDDDFDDDDLAPPQAPVDDDPPPRRGHGVQVVLADPDPDDPRHDDPPDGHDFPWDFDFDDDPNHTDDTDFDDDTVCTVVVRVVVVVVD

Secondary structure (DSSP, 8-state):
-B-TT--B-------SSTTTTS-EETTTTEEPP-GGGGSBSSTTSTTB--TT---------EEEEETTEEEEEE---SGGGHHHHHHHHHH--

pLDDT: mean 94.1, std 2.61, range [83.44, 97.69]

InterPro domains:
  IPR029055 Nucleophile aminohydrolases, N-terminal [SSF56235] (2-93)
  IPR043137 Gamma-glutamyltranspeptidase, small subunit, C-terminal domain [G3DSA:3.60.20.40] (1-93)
  IPR051792 Gamma-glutamyltransferase, bacteria [PTHR43199] (2-93)

Organism: Staphylococcus aureus (NCBI:txid1280)